Protein 1T00 (pdb70)

Foldseek 3Di:
DAQWADEAAAALVCCCVPAQPDPAWEKEWADEPPDPLSVVCPVLVGRCRGVQVVFYHYYYYHCVRHVCPCVVVPPDAPRKIFIDDNRDGPFIDGTHDDSVVVCVSCCVGRVD

B-factor: mean 21.23, std 9.16, range [5.96, 53.88]

Nearest PDB structures (foldseek):
  1t00-assembly1_A  TM=1.009E+00  e=1.764E-24  Streptomyces coelicolor A3(2)
  4pob-assembly1_B  TM=9.838E-01  e=4.371E-14  Mycobacteroides abscessus ATCC 19977
  2tir-assembly1_A  TM=9.722E-01  e=5.647E-14  Escherichia coli
  5hr3-assembly2_B  TM=9.745E-01  e=7.776E-14  Escherichia coli
  6ibl-assembly1_A  TM=9.576E-01  e=1.297E-13  Escherichia coli K-12

Radius of gyration: 12.7 Å; Cα contacts (8 Å, |Δi|>4): 219; chains: 1; bounding box: 24×30×31 Å

Organism: Streptomyces coelicolor (strain ATCC BAA-471 / A3(2) / M145) (NCBI:txid100226)

Secondary structure (DSSP, 8-state):
--SS---EEE-TTTHIIIIIT-SS-EEEEEE-TT-HHHHHHHHHHHHHHHHTTTT-EEEEEETTT-HHHHHHTT--SSSEEEEEETTEEEEEEES---HHHHHHHTHHHH--

InterPro domains:
  IPR005746 Thioredoxin [PIRSF000077] (5-105)
  IPR005746 Thioredoxin [TIGR01068] (9-106)
  IPR013766 Thioredoxin domain [PF00085] (6-105)
  IPR013766 Thioredoxin domain [PS51352] (1-109)
  IPR017937 Thioredoxin, conserved site [PS00194] (25-43)
  IPR036249 Thioredoxin-like superfamily [SSF52833] (3-108)

CATH classification: 3.40.30.10

Structure (mmCIF, N/CA/C/O backbone):
data_1T00
#
_entry.id   1T00
#
_cell.length_a   43.579
_cell.length_b   71.756
_cell.length_c   33.187
_cell.angle_alpha   90.00
_cell.angle_beta   90.00
_cell.angle_gamma   90.00
#
_symmetry.space_group_name_H-M   'P 21 21 2'
#
loop_
_entity.id
_entity.type
_entity.pdbx_description
1 polymer Thioredoxin
2 water water
#
loop_
_atom_site.group_PDB
_atom_site.id
_atom_site.type_symbol
_atom_site.label_atom_id
_atom_site.label_alt_id
_atom_site.label_comp_id
_atom_site.label_asym_id
_atom_site.label_entity_id
_atom_site.label_seq_id
_atom_site.pdbx_PDB_ins_code
_atom_site.Cartn_x
_atom_site.Cartn_y
_atom_site.Cartn_z
_atom_site.occupancy
_atom_site.B_iso_or_equiv
_atom_site.auth_seq_id
_atom_site.auth_comp_id
_atom_site.auth_asym_id
_atom_site.auth_atom_id
_atom_site.pdbx_PDB_model_num
ATOM 1 N N . SER A 1 1 ? 16.222 31.849 12.278 1.00 42.09 -1 SER A N 1
ATOM 2 C CA . SER A 1 1 ? 15.211 31.697 11.194 1.00 41.00 -1 SER A CA 1
ATOM 3 C C . SER A 1 1 ? 15.866 31.941 9.836 1.00 38.33 -1 SER A C 1
ATOM 4 O O . SER A 1 1 ? 16.866 32.650 9.724 1.00 37.84 -1 SER A O 1
ATOM 7 N N . HIS A 1 2 ? 15.344 31.272 8.818 1.00 34.63 0 HIS A N 1
ATOM 8 C CA . HIS A 1 2 ? 16.096 31.049 7.599 1.00 31.83 0 HIS A CA 1
ATOM 9 C C . HIS A 1 2 ? 15.242 31.366 6.402 1.00 30.75 0 HIS A C 1
ATOM 10 O O . HIS A 1 2 ? 14.012 31.366 6.494 1.00 32.55 0 HIS A O 1
ATOM 17 N N . MET A 1 3 ? 15.888 31.444 5.244 1.00 29.93 1 MET A N 1
ATOM 18 C CA . MET A 1 3 ? 15.195 31.745 4.002 1.00 30.72 1 MET A CA 1
ATOM 19 C C . MET A 1 3 ? 14.727 30.488 3.276 1.00 27.39 1 MET A C 1
ATOM 20 O O . MET A 1 3 ? 13.895 30.548 2.361 1.00 28.84 1 MET A O 1
ATOM 25 N N . ALA A 1 4 ? 15.294 29.351 3.642 1.00 22.05 2 ALA A N 1
ATOM 26 C CA . ALA A 1 4 ? 14.763 28.106 3.144 1.00 20.77 2 ALA A CA 1
ATOM 27 C C . ALA A 1 4 ? 14.304 27.285 4.325 1.00 17.35 2 ALA A C 1
ATOM 28 O O . ALA A 1 4 ? 14.796 27.442 5.466 1.00 20.05 2 ALA A O 1
ATOM 30 N N . GLY A 1 5 ? 13.326 26.434 4.059 1.00 15.36 3 GLY A N 1
ATOM 31 C CA . GLY A 1 5 ? 12.905 25.425 5.002 1.00 14.52 3 GLY A CA 1
ATOM 32 C C . GLY A 1 5 ? 13.507 24.076 4.660 1.00 14.64 3 GLY A C 1
ATOM 33 O O . GLY A 1 5 ? 13.979 23.844 3.547 1.00 15.86 3 GLY A O 1
ATOM 34 N N . THR A 1 6 ? 13.458 23.163 5.600 1.00 13.97 4 THR A N 1
ATOM 35 C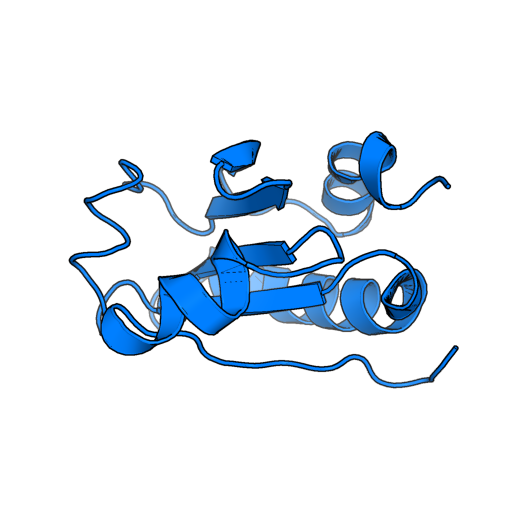 CA . THR A 1 6 ? 13.944 21.825 5.337 1.00 15.09 4 THR A CA 1
ATOM 36 C C . THR A 1 6 ? 12.852 20.988 4.679 1.00 14.00 4 THR A C 1
ATOM 37 O O . THR A 1 6 ? 11.652 21.200 4.902 1.00 14.45 4 THR A O 1
ATOM 41 N N . LEU A 1 7 ? 13.275 19.954 3.965 1.00 13.66 5 LEU A N 1
ATOM 42 C CA . LEU A 1 7 ? 12.319 18.970 3.447 1.00 11.99 5 LEU A CA 1
ATOM 43 C C . LEU A 1 7 ? 12.932 17.586 3.435 1.00 11.20 5 LEU A C 1
ATOM 44 O O . LEU A 1 7 ? 14.051 17.375 2.963 1.00 13.92 5 LEU A O 1
ATOM 49 N N . LYS A 1 8 ? 12.137 16.608 3.866 1.00 13.24 6 LYS A N 1
ATOM 50 C CA . LYS A 1 8 ? 12.506 15.199 3.903 1.00 12.46 6 LYS A CA 1
ATOM 51 C C . LYS A 1 8 ? 11.334 14.393 3.392 1.00 13.41 6 LYS A C 1
ATOM 52 O O . LYS A 1 8 ? 10.181 14.694 3.717 1.00 13.42 6 LYS A O 1
ATOM 58 N N . HIS A 1 9 ? 11.623 13.476 2.471 1.00 12.92 7 HIS A N 1
ATOM 59 C CA . HIS A 1 9 ? 10.667 12.489 1.986 1.00 12.82 7 HIS A CA 1
ATOM 60 C C . HIS A 1 9 ? 10.718 11.272 2.886 1.00 15.72 7 HIS A C 1
ATOM 61 O O . HIS A 1 9 ? 11.658 10.496 2.809 1.00 20.68 7 HIS A O 1
ATOM 68 N N . VAL A 1 10 ? 9.698 11.118 3.733 1.00 14.69 8 VAL A N 1
ATOM 69 C CA . VAL A 1 10 ? 9.647 10.045 4.732 1.00 14.83 8 VAL A CA 1
ATOM 70 C C . VAL A 1 10 ? 9.016 8.777 4.128 1.00 12.43 8 VAL A C 1
ATOM 71 O O . VAL A 1 10 ? 8.277 8.849 3.154 1.00 12.07 8 VAL A O 1
ATOM 75 N N . THR A 1 11 ? 9.353 7.612 4.669 1.00 14.73 9 THR A N 1
ATOM 76 C CA . THR A 1 11 ? 8.913 6.326 4.142 1.00 14.95 9 THR A CA 1
ATOM 77 C C . THR A 1 11 ? 8.217 5.521 5.249 1.00 15.18 9 THR A C 1
ATOM 78 O O . THR A 1 11 ? 8.314 5.866 6.426 1.00 16.33 9 THR A O 1
ATOM 82 N N . ASP A 1 12 ? 7.588 4.401 4.876 1.00 16.75 10 ASP A N 1
ATOM 83 C CA . ASP A 1 12 ? 7.057 3.479 5.902 1.00 17.51 10 ASP A CA 1
ATOM 84 C C . ASP A 1 12 ? 8.130 3.131 6.929 1.00 17.47 10 ASP A C 1
ATOM 85 O O . ASP A 1 12 ? 7.861 3.126 8.138 1.00 19.71 10 ASP A O 1
ATOM 90 N N . ASP A 1 13 ? 9.360 2.930 6.440 1.00 20.26 11 ASP A N 1
ATOM 91 C CA . ASP A 1 13 ? 10.491 2.514 7.277 1.00 21.43 11 ASP A CA 1
ATOM 92 C C . ASP A 1 13 ? 11.027 3.624 8.199 1.00 21.68 11 ASP A C 1
ATOM 93 O O . ASP A 1 13 ? 11.437 3.356 9.341 1.00 19.67 11 ASP A O 1
ATOM 98 N N . SER A 1 14 ? 10.966 4.878 7.755 1.00 17.53 12 SER A N 1
ATOM 99 C CA . SER A 1 14 ? 11.560 5.992 8.499 1.00 17.96 12 SER A CA 1
ATOM 100 C C . SER A 1 14 ? 10.547 6.784 9.354 1.00 16.45 12 SER A C 1
ATOM 101 O O . SER A 1 14 ? 10.922 7.695 10.104 1.00 16.45 12 SER A O 1
ATOM 104 N N . PHE A 1 15 ? 9.270 6.421 9.232 1.00 15.52 13 PHE A N 1
ATOM 105 C CA . PHE A 1 15 ? 8.189 7.248 9.778 1.00 14.82 13 PHE A CA 1
ATOM 106 C C . PHE A 1 15 ? 8.276 7.384 11.299 1.00 16.30 13 PHE A C 1
ATOM 107 O O . PHE A 1 15 ? 8.166 8.484 11.827 1.00 16.68 13 PHE A O 1
ATOM 115 N N . GLU A 1 16 ? 8.585 6.291 11.991 1.00 17.13 14 GLU A N 1
ATOM 116 C CA . GLU A 1 16 ? 8.712 6.395 13.465 1.00 19.42 14 GLU A CA 1
ATOM 117 C C . GLU A 1 16 ? 9.796 7.393 13.885 1.00 19.07 14 GLU A C 1
ATOM 118 O O . GLU A 1 16 ? 9.552 8.250 14.711 1.00 19.67 14 GLU A O 1
ATOM 124 N N . GLN A 1 17 ? 11.001 7.267 13.344 1.00 18.05 15 GLN A N 1
ATOM 125 C CA . GLN A 1 17 ? 12.095 8.127 13.770 1.00 20.31 15 GLN A CA 1
ATOM 126 C C . GLN A 1 17 ? 11.910 9.562 13.325 1.00 19.04 15 GLN A C 1
ATOM 127 O O . GLN A 1 17 ? 12.195 10.484 14.063 1.00 23.32 15 GLN A O 1
ATOM 133 N N . ASP A 1 18 ? 11.487 9.750 12.068 1.00 14.99 16 ASP A N 1
ATOM 134 C CA . ASP A 1 18 ? 11.378 11.067 11.489 1.00 15.76 16 ASP A CA 1
ATOM 135 C C . ASP A 1 18 ? 10.180 11.850 12.011 1.00 17.98 16 ASP A C 1
ATOM 136 O O . ASP A 1 18 ? 10.264 13.060 12.162 1.00 19.80 16 ASP A O 1
ATOM 141 N N . VAL A 1 19 ? 9.050 11.173 12.215 1.00 16.23 17 VAL A N 1
ATOM 142 C CA . VAL A 1 19 ? 7.795 11.851 12.489 1.00 14.49 17 VAL A CA 1
ATOM 143 C C . VAL A 1 19 ? 7.328 11.562 13.918 1.00 16.51 17 VAL A C 1
ATOM 144 O O . VAL A 1 19 ? 7.083 12.492 14.667 1.00 16.41 17 VAL A O 1
ATOM 148 N N . LEU A 1 20 ? 7.224 10.295 14.276 1.00 16.06 18 LEU A N 1
ATOM 149 C CA . LEU A 1 20 ? 6.531 9.967 15.510 1.00 18.27 18 LEU A CA 1
ATOM 150 C C . LEU A 1 20 ? 7.377 10.350 16.736 1.00 19.38 18 LEU A C 1
ATOM 151 O O . LEU A 1 20 ? 6.818 10.679 17.798 1.00 22.41 18 LEU A O 1
ATOM 156 N N . LYS A 1 21 ? 8.704 10.423 16.569 1.00 21.33 19 LYS A N 1
ATOM 157 C CA . LYS A 1 21 ? 9.601 10.831 17.668 1.00 20.90 19 LYS A CA 1
ATOM 158 C C . LYS A 1 21 ? 10.158 12.270 17.602 1.00 22.46 19 LYS A C 1
ATOM 159 O O . LYS A 1 21 ? 11.027 12.653 18.387 1.00 25.32 19 LYS A O 1
ATOM 165 N N . ASN A 1 22 ? 9.627 13.093 16.722 1.00 21.03 20 ASN A N 1
ATOM 166 C CA . ASN A 1 22 ? 10.146 14.436 16.558 1.00 22.36 20 ASN A CA 1
ATOM 167 C C . ASN A 1 22 ? 9.799 15.352 17.741 1.00 21.99 20 ASN A C 1
ATOM 168 O O . ASN A 1 22 ? 8.720 15.240 18.302 1.00 23.98 20 ASN A O 1
ATOM 173 N N . ASP A 1 23 ? 10.701 16.281 18.069 1.00 22.51 21 ASP A N 1
ATOM 174 C CA . ASP A 1 23 ? 10.421 17.312 19.069 1.00 22.31 21 ASP A CA 1
ATOM 175 C C . ASP A 1 23 ? 9.362 18.300 18.562 1.00 21.83 21 ASP A C 1
ATOM 176 O O . ASP A 1 23 ? 8.369 18.563 19.236 1.00 24.35 21 ASP A O 1
ATOM 181 N N . LYS A 1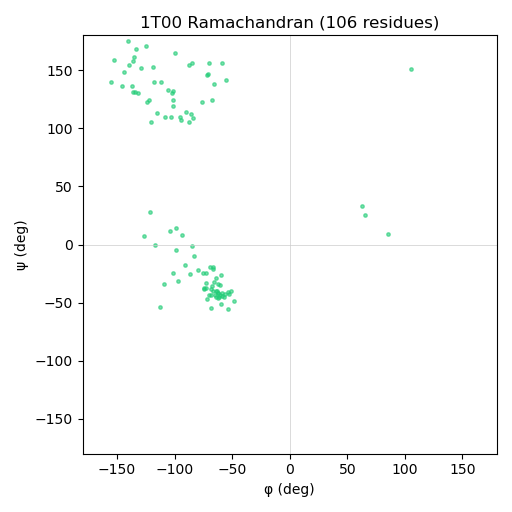 24 ? 9.609 18.886 17.401 1.00 22.11 22 LYS A N 1
ATOM 182 C CA . LYS A 1 24 ? 8.670 19.833 16.812 1.00 21.21 22 LYS A CA 1
ATOM 183 C C . LYS A 1 24 ? 7.428 19.060 16.343 1.00 19.33 22 LYS A C 1
ATOM 184 O O . LYS A 1 24 ? 7.500 17.868 15.985 1.00 18.76 22 LYS A O 1
ATOM 190 N N . PRO A 1 25 ? 6.306 19.755 16.237 1.00 18.72 23 PRO A N 1
ATOM 191 C CA . PRO A 1 25 ? 5.207 19.290 15.365 1.00 17.49 23 PRO A CA 1
ATOM 192 C C . PRO A 1 25 ? 5.709 19.068 13.935 1.00 17.69 23 PRO A C 1
ATOM 193 O O . PRO A 1 25 ? 6.542 19.843 13.435 1.00 16.07 23 PRO A O 1
ATOM 197 N N . VAL A 1 26 ? 5.201 18.010 13.298 1.00 15.01 24 VAL A N 1
ATOM 198 C CA . VAL A 1 26 ? 5.628 17.638 11.941 1.00 14.16 24 VAL A CA 1
ATOM 199 C C . VAL A 1 26 ? 4.368 17.605 11.117 1.00 13.82 24 VAL A C 1
ATOM 200 O O . VAL A 1 26 ? 3.433 16.825 11.397 1.00 14.23 24 VAL A O 1
ATOM 204 N N . LEU A 1 27 ? 4.382 18.417 10.067 1.00 12.24 25 LEU A N 1
ATOM 205 C CA . LEU A 1 27 ? 3.355 18.393 9.036 1.00 11.68 25 LEU A CA 1
ATOM 206 C C . LEU A 1 27 ? 3.771 17.418 7.954 1.00 14.34 25 LEU A C 1
ATOM 207 O O . LEU A 1 27 ? 4.775 17.624 7.322 1.00 13.68 25 LEU A O 1
ATOM 212 N N . VAL A 1 28 ? 3.005 16.336 7.821 1.00 12.61 26 VAL A N 1
ATOM 213 C CA . VAL A 1 28 ? 3.233 15.302 6.856 1.00 12.01 26 VAL A CA 1
ATOM 214 C C . VAL A 1 28 ? 2.251 15.563 5.733 1.00 11.70 26 VAL A C 1
ATOM 215 O O . VAL A 1 28 ? 1.047 15.493 5.912 1.00 13.52 26 VAL A O 1
ATOM 219 N N . ASP A 1 29 ? 2.783 15.792 4.552 1.00 10.42 27 ASP A N 1
ATOM 220 C CA . ASP A 1 29 ? 2.001 15.976 3.324 1.00 11.09 27 ASP A CA 1
ATOM 221 C C . ASP A 1 29 ? 1.914 14.618 2.627 1.00 11.13 27 ASP A C 1
ATOM 222 O O . ASP A 1 29 ? 2.900 14.146 2.063 1.00 11.39 27 ASP A O 1
ATOM 227 N N . PHE A 1 30 ? 0.738 14.008 2.679 1.00 11.14 28 PHE A N 1
ATOM 228 C CA . PHE A 1 30 ? 0.443 12.767 1.998 1.00 11.24 28 PHE A CA 1
ATOM 229 C C . PHE A 1 30 ? 0.006 13.121 0.588 1.00 10.55 28 PHE A C 1
ATOM 230 O O . PHE A 1 30 ? -0.946 13.920 0.408 1.00 10.69 28 PHE A O 1
ATOM 238 N N . TRP A 1 31 ? 0.830 12.747 -0.385 1.00 11.27 29 TRP A N 1
ATOM 239 C CA . TRP A 1 31 ? 0.723 13.234 -1.754 1.00 13.47 29 TRP A CA 1
ATOM 240 C C . TRP A 1 31 ? 1.001 12.145 -2.785 1.00 12.13 29 TRP A C 1
ATOM 241 O O . TRP A 1 31 ? 1.474 11.047 -2.476 1.00 12.92 29 TRP A O 1
ATOM 252 N N . ALA A 1 32 ? 0.821 12.523 -4.037 1.00 13.91 30 ALA A N 1
ATOM 253 C CA . ALA A 1 32 ? 1.263 11.718 -5.176 1.00 15.51 30 ALA A CA 1
ATOM 254 C C . ALA A 1 32 ? 1.534 12.611 -6.344 1.00 15.23 30 ALA A C 1
ATOM 255 O O . ALA A 1 32 ? 0.940 13.660 -6.496 1.00 17.54 30 ALA A O 1
ATOM 257 N N . ALA A 1 33 ? 2.337 12.121 -7.283 1.00 17.27 31 ALA A N 1
ATOM 258 C CA . ALA A 1 33 ? 2.872 12.998 -8.271 1.00 17.20 31 ALA A CA 1
ATOM 259 C C . ALA A 1 33 ? 1.853 13.298 -9.377 1.00 17.55 31 ALA A C 1
ATOM 260 O O . ALA A 1 33 ? 1.898 14.388 -9.943 1.00 19.28 31 ALA A O 1
ATOM 262 N N . TRP A 1 34 ? 0.871 12.409 -9.525 1.00 17.82 32 TRP A N 1
ATOM 263 C CA . TRP A 1 34 ? -0.242 12.554 -10.499 1.00 18.15 32 TRP A CA 1
ATOM 264 C C . TRP A 1 34 ? -1.411 13.398 -10.002 1.00 21.00 32 TRP A C 1
ATOM 265 O O . TRP A 1 34 ? -2.368 13.623 -10.716 1.00 22.14 32 TRP A O 1
ATOM 276 N N . CYS A 1 35 ? -1.318 13.879 -8.773 1.00 17.19 33 CYS A N 1
ATOM 277 C CA . CYS A 1 35 ? -2.391 14.643 -8.159 1.00 16.85 33 CYS A CA 1
ATOM 278 C C . CYS A 1 35 ? -2.153 16.144 -8.339 1.00 16.16 33 CYS A C 1
ATOM 279 O O . CYS A 1 35 ? -1.227 16.718 -7.788 1.00 16.49 33 CYS A O 1
ATOM 282 N N . GLY A 1 36 ? -2.962 16.772 -9.175 1.00 15.81 34 GLY A N 1
ATOM 283 C CA . GLY A 1 36 ? -2.843 18.169 -9.452 1.00 14.78 34 GLY A CA 1
ATOM 284 C C . GLY A 1 36 ? -3.012 19.052 -8.238 1.00 14.38 34 GLY A C 1
ATOM 285 O O . GLY A 1 36 ? -2.222 19.962 -8.037 1.00 17.00 34 GLY A O 1
ATOM 286 N N . PRO A 1 37 ? -3.999 18.763 -7.384 1.00 14.78 35 PRO A N 1
ATOM 287 C CA . PRO A 1 37 ? -4.124 19.530 -6.142 1.00 13.53 35 PRO A CA 1
ATOM 288 C C . PRO A 1 37 ? -2.888 19.413 -5.232 1.00 13.03 35 PRO A C 1
ATOM 289 O O . PRO A 1 37 ? -2.490 20.413 -4.655 1.00 15.00 35 PRO A O 1
ATOM 293 N N . CYS A 1 38 ? -2.226 18.252 -5.193 1.00 14.41 36 CYS A N 1
ATOM 294 C CA . CYS A 1 38 ? -0.951 18.166 -4.431 1.00 14.69 36 CYS A CA 1
ATOM 295 C C . CYS A 1 38 ? 0.106 19.127 -5.012 1.00 14.81 36 CYS A C 1
ATOM 296 O O . CYS A 1 38 ? 0.895 19.724 -4.294 1.00 16.76 36 CYS A O 1
ATOM 299 N N . ARG A 1 39 ? 0.221 19.136 -6.332 1.00 17.25 37 ARG A N 1
ATOM 300 C CA . ARG A 1 39 ? 1.186 20.005 -7.008 1.00 15.55 37 ARG A CA 1
ATOM 301 C C . ARG A 1 39 ? 0.899 21.443 -6.655 1.00 17.28 37 ARG A C 1
ATOM 302 O O . ARG A 1 39 ? 1.818 22.232 -6.402 1.00 20.41 37 ARG A O 1
ATOM 310 N N . GLN A 1 40 ? -0.385 21.779 -6.639 1.00 15.38 38 GLN A N 1
ATOM 311 C CA . GLN A 1 40 ? -0.824 23.164 -6.369 1.00 17.43 38 GLN A CA 1
ATOM 312 C C . GLN A 1 40 ? -0.291 23.688 -5.032 1.00 16.74 38 GLN A C 1
ATOM 313 O O . GLN A 1 40 ? 0.039 24.872 -4.921 1.00 18.52 38 GLN A O 1
ATOM 319 N N . ILE A 1 41 ? -0.335 22.862 -3.987 1.00 13.63 39 ILE A N 1
ATOM 320 C CA . ILE A 1 41 ? 0.024 23.304 -2.626 1.00 14.29 39 ILE A CA 1
ATOM 321 C C . ILE A 1 41 ? 1.509 23.269 -2.370 1.00 14.45 39 ILE A C 1
ATOM 322 O O . ILE A 1 41 ? 1.962 23.803 -1.377 1.00 16.55 39 ILE A O 1
ATOM 327 N N . ALA A 1 42 ? 2.279 22.675 -3.279 1.00 15.57 40 ALA A N 1
ATOM 328 C CA . ALA A 1 42 ? 3.689 22.440 -2.954 1.00 14.60 40 ALA A CA 1
ATOM 329 C C . ALA A 1 42 ? 4.428 23.771 -2.724 1.00 12.73 40 ALA A C 1
ATOM 330 O O . ALA A 1 42 ? 5.183 23.863 -1.768 1.00 14.00 40 ALA A O 1
ATOM 332 N N . PRO A 1 43 ? 4.208 24.818 -3.522 1.00 14.76 41 PRO A N 1
ATOM 333 C CA . PRO A 1 43 ? 4.864 26.093 -3.187 1.00 15.79 41 PRO A CA 1
ATOM 334 C C . PRO A 1 43 ? 4.424 26.689 -1.819 1.00 15.06 41 PRO A C 1
ATOM 335 O O . PRO A 1 43 ? 5.219 27.352 -1.195 1.00 16.95 41 PRO A O 1
ATOM 339 N N . SER A 1 44 ? 3.161 26.500 -1.417 1.00 14.24 42 SER A N 1
ATOM 340 C CA . SER A 1 44 ? 2.666 26.971 -0.157 1.00 16.10 42 SER A CA 1
ATOM 341 C C . SER A 1 44 ? 3.349 26.307 0.990 1.00 14.98 42 SER A C 1
ATOM 342 O O . SER A 1 44 ? 3.758 26.960 1.918 1.00 15.20 42 SER A O 1
ATOM 345 N N . LEU A 1 45 ? 3.509 24.978 0.907 1.00 14.66 43 LEU A N 1
ATOM 346 C CA . LEU A 1 45 ? 4.203 24.253 1.960 1.00 15.40 43 LEU A CA 1
ATOM 347 C C . LEU A 1 45 ? 5.674 24.686 2.049 1.00 13.11 43 LEU A C 1
ATOM 348 O O . LEU A 1 45 ? 6.233 24.776 3.127 1.00 15.02 43 LEU A O 1
ATOM 353 N N . GLU A 1 46 ? 6.292 24.887 0.894 1.00 13.25 44 GLU A N 1
ATOM 354 C CA . GLU A 1 46 ? 7.667 25.394 0.880 1.00 14.71 44 GLU A CA 1
ATOM 355 C C . GLU A 1 46 ? 7.801 26.739 1.624 1.00 12.23 44 GLU A C 1
ATOM 356 O O . GLU A 1 46 ? 8.715 26.946 2.435 1.00 13.19 44 GLU A O 1
ATOM 362 N N . ALA A 1 47 ? 6.864 27.638 1.354 1.00 14.63 45 ALA A N 1
ATOM 363 C CA . ALA A 1 47 ? 6.888 28.971 1.949 1.00 13.87 45 ALA A CA 1
ATOM 364 C C . ALA A 1 47 ? 6.616 28.856 3.428 1.00 13.52 45 ALA A C 1
ATOM 365 O O . ALA A 1 47 ? 7.287 29.457 4.255 1.00 16.74 45 ALA A O 1
ATOM 367 N N . ILE A 1 48 ? 5.643 28.042 3.784 1.00 14.19 46 ILE A N 1
ATOM 368 C CA . ILE A 1 48 ? 5.360 27.822 5.198 1.00 12.98 46 ILE A CA 1
ATOM 369 C C . ILE A 1 48 ? 6.554 27.259 5.967 1.00 16.37 46 ILE A C 1
ATOM 370 O O . ILE A 1 48 ? 6.818 27.609 7.107 1.00 17.25 46 ILE A O 1
ATOM 375 N N . ALA A 1 49 ? 7.237 26.272 5.398 1.00 14.73 47 ALA A N 1
ATOM 376 C CA . ALA A 1 49 ? 8.331 25.641 6.123 1.00 14.45 47 ALA A CA 1
ATOM 377 C C . ALA A 1 49 ? 9.510 26.608 6.358 1.00 15.25 47 ALA A C 1
ATOM 378 O O . ALA A 1 49 ? 10.194 26.511 7.347 1.00 16.82 47 ALA A O 1
ATOM 380 N N . ALA A 1 50 ? 9.712 27.512 5.430 1.00 15.65 48 ALA A N 1
ATOM 381 C CA . ALA A 1 50 ? 10.749 28.538 5.576 1.00 16.72 48 ALA A CA 1
ATOM 382 C C . ALA A 1 50 ? 10.328 29.564 6.626 1.00 17.28 48 ALA A C 1
ATOM 383 O O . ALA A 1 50 ? 11.131 29.949 7.496 1.00 22.00 48 ALA A O 1
ATOM 385 N N . GLU A 1 51 ? 9.083 30.023 6.526 1.00 18.65 49 GLU A N 1
ATOM 386 C CA . GLU A 1 51 ? 8.578 31.119 7.327 1.00 19.40 49 GLU A CA 1
ATOM 387 C C . GLU A 1 51 ? 8.476 30.699 8.783 1.00 18.74 49 GLU A C 1
ATOM 388 O O . GLU A 1 51 ? 8.770 31.489 9.674 1.00 23.44 49 GLU A O 1
ATOM 394 N N . TYR A 1 52 ? 8.070 29.449 9.023 1.00 16.29 50 TYR A N 1
ATOM 395 C CA . TYR A 1 52 ? 7.730 28.973 10.368 1.00 16.75 50 TYR A CA 1
ATOM 396 C C . TYR A 1 52 ? 8.575 27.793 10.786 1.00 17.44 50 TYR A C 1
ATOM 397 O O . TYR A 1 52 ? 8.165 26.973 11.590 1.00 17.25 50 TYR A O 1
ATOM 406 N N . GLY A 1 53 ? 9.789 27.708 10.253 1.00 16.87 51 GLY A N 1
ATOM 407 C CA . GLY A 1 53 ? 10.609 26.535 10.472 1.00 19.05 51 GLY A CA 1
ATOM 408 C C . GLY A 1 53 ? 11.098 26.400 11.900 1.00 20.22 51 GLY A C 1
ATOM 409 O O . GLY A 1 53 ? 11.551 25.340 12.297 1.00 20.42 51 GLY A O 1
ATOM 410 N N . ASP A 1 54 ? 11.080 27.502 12.645 1.00 20.68 52 ASP A N 1
ATOM 411 C CA . ASP A 1 54 ? 11.377 27.437 14.081 1.00 20.59 52 ASP A CA 1
ATOM 412 C C . ASP A 1 54 ? 10.318 26.663 14.855 1.00 22.67 52 ASP A C 1
ATOM 413 O O . ASP A 1 54 ? 10.572 26.240 15.968 1.00 26.25 52 ASP A O 1
ATOM 418 N N . LYS A 1 55 ? 9.120 26.531 14.287 1.00 21.94 53 LYS A N 1
ATOM 419 C CA . LYS A 1 55 ? 7.964 26.019 15.008 1.00 21.90 53 LYS A CA 1
ATOM 420 C C . LYS A 1 55 ? 7.554 24.615 14.549 1.00 22.40 53 LYS A C 1
ATOM 421 O O . LYS A 1 55 ? 6.921 23.881 15.309 1.00 23.66 53 LYS A O 1
ATOM 427 N N . ILE A 1 56 ? 7.734 24.354 13.257 1.00 18.44 54 ILE A N 1
ATOM 428 C CA . ILE A 1 56 ? 7.163 23.175 12.595 1.00 17.46 54 ILE A CA 1
ATOM 429 C C . ILE A 1 56 ? 8.124 22.644 11.539 1.00 16.49 54 ILE A C 1
ATOM 430 O O . ILE A 1 56 ? 8.897 23.402 10.942 1.00 18.09 54 ILE A O 1
ATOM 435 N N . GLU A 1 57 ? 8.093 21.330 11.329 1.00 13.58 55 GLU A N 1
ATOM 436 C CA . GLU A 1 57 ? 8.830 20.711 10.242 1.00 15.13 55 GLU A CA 1
ATOM 437 C C . GLU A 1 57 ? 7.825 20.161 9.216 1.00 13.32 55 GLU A C 1
ATOM 438 O O . GLU A 1 57 ? 6.838 19.533 9.616 1.00 14.88 55 GLU A O 1
ATOM 449 N N . ILE A 1 58 ? 8.142 20.314 7.921 1.00 13.33 56 ILE A N 1
ATOM 450 C CA . ILE A 1 58 ? 7.355 19.765 6.819 1.00 13.50 56 ILE A CA 1
ATOM 451 C C . ILE A 1 58 ? 8.127 18.571 6.272 1.00 12.22 56 ILE A C 1
ATOM 452 O O . ILE A 1 58 ? 9.307 18.690 5.904 1.00 11.57 56 ILE A O 1
ATOM 457 N N . VAL A 1 59 ? 7.414 17.473 6.066 1.00 12.55 57 VAL A N 1
ATOM 458 C CA . VAL A 1 59 ? 7.920 16.298 5.373 1.00 12.74 57 VAL A CA 1
ATOM 459 C C . VAL A 1 59 ? 6.851 15.785 4.373 1.00 10.89 57 VAL A C 1
ATOM 460 O O . VAL A 1 59 ? 5.679 16.189 4.426 1.00 11.67 57 VAL A O 1
ATOM 464 N N . LYS A 1 60 ? 7.268 14.982 3.396 1.00 11.00 58 LYS A N 1
ATOM 465 C CA . LYS A 1 60 ? 6.338 14.430 2.453 1.00 10.23 58 LYS A CA 1
ATOM 466 C C . LYS A 1 60 ? 6.310 12.891 2.520 1.00 10.21 58 LYS A C 1
ATOM 467 O O . LYS A 1 60 ? 7.358 12.245 2.576 1.00 10.69 58 LYS A O 1
ATOM 473 N N . LEU A 1 61 ? 5.097 12.337 2.413 1.00 9.35 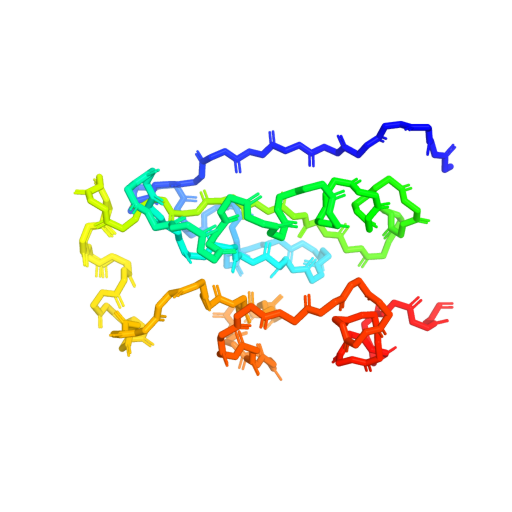59 LEU A N 1
ATOM 474 C CA . LEU A 1 61 ? 4.873 10.892 2.378 1.00 11.00 59 LEU A CA 1
ATOM 475 C C . LEU A 1 61 ? 4.181 10.583 1.046 1.00 11.09 59 LEU A C 1
ATOM 476 O O . LEU A 1 61 ? 3.000 10.909 0.819 1.00 10.51 59 LEU A O 1
ATOM 481 N N . ASN A 1 62 ? 4.925 10.017 0.108 1.00 12.46 60 ASN A N 1
ATOM 482 C CA . ASN A 1 62 ? 4.319 9.686 -1.158 1.00 12.38 60 ASN A CA 1
ATOM 483 C C . ASN A 1 62 ? 3.479 8.440 -0.980 1.00 14.27 60 ASN A C 1
ATOM 484 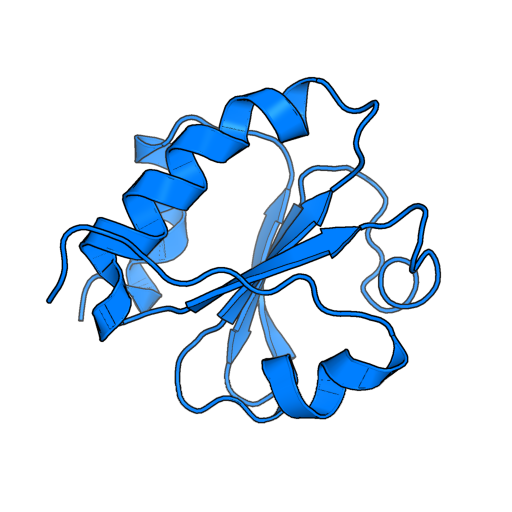O O . ASN A 1 62 ? 3.999 7.404 -0.583 1.00 12.74 60 ASN A O 1
ATOM 489 N N . ILE A 1 63 ? 2.184 8.513 -1.287 1.00 14.81 61 ILE A N 1
ATOM 490 C CA . ILE A 1 63 ? 1.289 7.386 -1.059 1.00 18.06 61 ILE A CA 1
ATOM 491 C C . ILE A 1 63 ? 1.442 6.228 -2.074 1.00 20.53 61 ILE A C 1
ATOM 492 O O . ILE A 1 63 ? 1.088 5.099 -1.712 1.00 25.74 61 ILE A O 1
ATOM 497 N N . ASP A 1 64 ? 1.947 6.501 -3.290 1.00 20.54 62 ASP A N 1
ATOM 498 C CA . ASP A 1 64 ? 2.236 5.422 -4.284 1.00 20.09 62 ASP A CA 1
ATOM 499 C C . ASP A 1 64 ? 3.385 4.578 -3.735 1.00 20.19 62 ASP A C 1
ATOM 500 O O . ASP A 1 64 ? 3.362 3.357 -3.819 1.00 22.98 62 ASP A O 1
ATOM 505 N N . GLU A 1 65 ? 4.372 5.224 -3.122 1.00 18.83 63 GLU A N 1
ATOM 506 C CA . GLU A 1 65 ? 5.601 4.550 -2.669 1.00 18.64 63 GLU A CA 1
ATOM 507 C C . GLU A 1 65 ? 5.482 3.943 -1.260 1.00 18.99 63 GLU A C 1
ATOM 508 O O . GLU A 1 65 ? 6.251 3.040 -0.860 1.00 19.98 63 GLU A O 1
ATOM 514 N N . ASN A 1 66 ? 4.579 4.520 -0.466 1.00 16.37 64 ASN A N 1
ATOM 515 C CA A ASN A 1 66 ? 4.203 4.011 0.810 0.30 11.13 64 ASN A CA 1
ATOM 516 C CA B ASN A 1 66 ? 4.473 4.198 0.969 0.70 16.54 64 ASN A CA 1
ATOM 517 C C A ASN A 1 66 ? 2.685 4.025 0.839 0.30 8.10 64 ASN A C 1
ATOM 518 C C B ASN A 1 66 ? 3.089 3.829 1.552 0.70 19.67 64 ASN A C 1
ATOM 519 O O A ASN A 1 66 ? 2.066 4.789 1.587 0.30 6.76 64 ASN A O 1
ATOM 520 O O B ASN A 1 66 ? 2.538 4.537 2.405 0.70 16.45 64 ASN A O 1
ATOM 529 N N A PRO A 1 67 ? 2.073 3.134 0.077 0.30 7.52 65 PRO A N 1
ATOM 530 N N B PRO A 1 67 ? 2.630 2.620 1.261 0.70 20.59 65 PRO A N 1
ATOM 531 C CA A PRO A 1 67 ? 0.645 2.917 0.207 0.30 7.73 65 PRO A CA 1
ATOM 532 C CA B PRO A 1 67 ? 1.225 2.266 1.495 0.70 21.51 65 PRO A CA 1
ATOM 533 C C A PRO A 1 67 ? 0.273 2.413 1.613 0.30 7.38 65 PRO A C 1
ATOM 534 C C B PRO A 1 67 ? 0.894 1.948 2.959 0.70 20.54 65 PRO A C 1
ATOM 535 O O A PRO A 1 67 ? -0.852 2.706 2.008 0.30 7.55 65 PRO A O 1
ATOM 536 O O B PRO A 1 67 ? -0.257 2.115 3.382 0.70 17.29 65 PRO A O 1
ATOM 543 N N A GLY A 1 68 ? 1.230 1.854 2.380 0.50 11.28 66 GLY A N 1
ATOM 544 N N B GLY A 1 68 ? 1.897 1.488 3.714 0.50 16.34 66 GLY A N 1
ATOM 545 C CA A GLY A 1 68 ? 0.993 1.354 3.735 0.50 12.82 66 GLY A CA 1
ATOM 546 C CA B GLY A 1 68 ? 1.684 1.071 5.092 0.50 16.27 66 GLY A CA 1
ATOM 547 C C A GLY A 1 68 ? 0.757 2.421 4.803 0.50 14.12 66 GLY A C 1
ATOM 548 C C B GLY A 1 68 ? 1.256 2.264 5.907 0.50 15.99 66 GLY A C 1
ATOM 549 O O A GLY A 1 68 ? -0.187 2.248 5.558 0.50 15.86 66 GLY A O 1
ATOM 550 O O B GLY A 1 68 ? 0.361 2.236 6.741 0.50 15.14 66 GLY A O 1
ATOM 551 N N A THR A 1 69 ? 1.618 3.460 4.920 0.50 17.86 67 THR A N 1
ATOM 552 N N B THR A 1 69 ? 1.867 3.380 5.555 0.50 17.06 67 THR A N 1
ATOM 553 C CA A THR A 1 69 ? 1.493 4.510 5.980 0.50 19.30 67 THR A CA 1
ATOM 554 C CA B THR A 1 69 ? 1.539 4.626 6.144 0.50 19.60 67 THR A CA 1
ATOM 555 C C . THR A 1 69 ? 0.212 5.283 5.696 1.00 15.26 67 THR A C 1
ATOM 556 O O . THR A 1 69 ? -0.525 5.689 6.568 1.00 17.32 67 THR A O 1
ATOM 560 N N . ALA A 1 70 ? -0.038 5.438 4.404 1.00 17.63 68 ALA A N 1
ATOM 561 C CA . ALA A 1 70 ? -1.297 6.001 3.946 1.00 18.06 68 ALA A CA 1
ATOM 562 C C . ALA A 1 70 ? -2.463 5.238 4.541 1.00 17.64 68 ALA A C 1
ATOM 563 O O . ALA A 1 70 ? -3.394 5.819 5.108 1.00 17.67 68 ALA A O 1
ATOM 565 N N . ALA A 1 71 ? -2.469 3.928 4.320 1.00 17.78 69 ALA A N 1
ATOM 566 C CA . ALA A 1 71 ? -3.596 3.133 4.735 1.00 18.43 69 ALA A CA 1
ATOM 567 C C . ALA A 1 71 ? -3.659 3.117 6.279 1.00 14.91 69 ALA A C 1
ATOM 568 O O . ALA A 1 71 ? -4.767 3.208 6.843 1.00 19.03 69 ALA A O 1
ATOM 570 N N . LYS A 1 72 ? -2.527 3.113 6.960 1.00 19.64 70 LYS A N 1
ATOM 571 C CA . LYS A 1 72 ? -2.505 3.223 8.428 1.00 16.54 70 LYS A CA 1
ATOM 5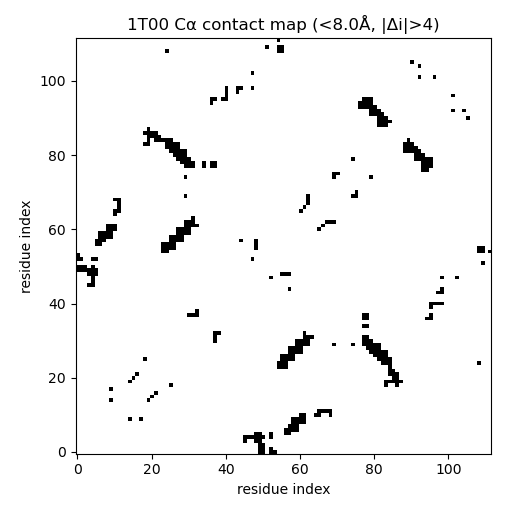72 C C . LYS A 1 72 ? -3.296 4.432 8.973 1.00 20.33 70 LYS A C 1
ATOM 573 O O . LYS A 1 72 ? -3.847 4.408 10.107 1.00 19.38 70 LYS A O 1
ATOM 579 N N . TYR A 1 73 ? -3.148 5.570 8.321 1.00 15.92 71 TYR A N 1
ATOM 580 C CA . TYR A 1 73 ? -3.809 6.783 8.809 1.00 16.49 71 TYR A CA 1
ATOM 581 C C . TYR A 1 73 ? -5.110 7.075 8.068 1.00 14.96 71 TYR A C 1
ATOM 582 O O . TYR A 1 73 ? -5.678 8.154 8.177 1.00 16.67 71 TYR A O 1
ATOM 591 N N . GLY A 1 74 ? -5.597 6.075 7.340 1.00 15.55 72 GLY A N 1
ATOM 592 C CA . GLY A 1 74 ? -6.867 6.153 6.639 1.00 14.70 72 GLY A CA 1
ATOM 593 C C . GLY A 1 74 ? -6.896 7.222 5.578 1.00 16.18 72 GLY A C 1
ATOM 594 O O . GLY A 1 74 ? -7.945 7.796 5.287 1.00 18.27 72 GLY A O 1
ATOM 595 N N . VAL A 1 75 ? -5.765 7.475 4.937 1.00 14.86 73 VAL A N 1
ATOM 596 C CA . VAL A 1 75 ? -5.700 8.557 3.954 1.00 16.37 73 VAL A CA 1
ATOM 597 C C . VAL A 1 75 ? -6.201 8.108 2.577 1.00 16.51 73 VAL A C 1
ATOM 598 O O . VAL A 1 75 ? -5.532 7.355 1.855 1.00 19.66 73 VAL A O 1
ATOM 602 N N . MET A 1 76 ? -7.375 8.608 2.205 1.00 15.43 74 MET A N 1
ATOM 603 C CA . MET A 1 76 ? -8.039 8.249 0.941 1.00 14.26 74 MET A CA 1
ATOM 604 C C . MET A 1 76 ? -8.433 9.439 0.078 1.00 15.32 74 MET A C 1
ATOM 605 O O . MET A 1 76 ? -9.017 9.256 -0.996 1.00 15.69 74 MET A O 1
ATOM 610 N N . SER A 1 77 ? -8.007 10.641 0.470 1.00 15.67 75 SER A N 1
ATOM 611 C CA . SER A 1 77 ? -8.102 11.850 -0.344 1.00 14.94 75 SER A CA 1
ATOM 612 C C . SER A 1 77 ? -6.766 12.543 -0.173 1.00 13.81 75 SER A C 1
ATOM 613 O O . SER A 1 77 ? -6.260 12.623 0.970 1.00 15.71 75 SER A O 1
ATOM 616 N N . ILE A 1 78 ? -6.208 13.033 -1.271 1.00 13.13 76 ILE A N 1
ATOM 617 C CA . ILE A 1 78 ? -4.946 13.773 -1.225 1.00 12.45 76 ILE A CA 1
ATOM 618 C C . ILE A 1 78 ? -5.078 15.106 -1.973 1.00 12.42 76 ILE A C 1
ATOM 619 O O . ILE A 1 78 ? -5.950 15.248 -2.846 1.00 12.17 76 ILE A O 1
ATOM 624 N N . PRO A 1 79 ? -4.297 16.121 -1.578 1.00 10.83 77 PRO A N 1
ATOM 625 C CA . PRO A 1 79 ? -3.357 16.035 -0.455 1.00 10.61 77 PRO A CA 1
ATOM 626 C C . PRO A 1 79 ? -4.063 15.984 0.898 1.00 10.31 77 PRO A C 1
ATOM 627 O O . PRO A 1 79 ? -5.114 16.582 1.069 1.00 12.94 77 PRO A O 1
ATOM 631 N N . THR A 1 80 ? -3.477 15.268 1.838 1.00 10.94 78 THR A N 1
ATOM 632 C CA . THR A 1 80 ? -3.870 15.332 3.235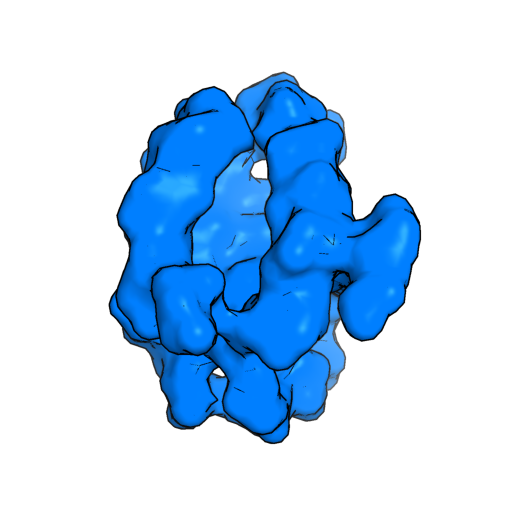 1.00 9.60 78 THR A CA 1
ATOM 633 C C . THR A 1 80 ? -2.636 15.747 4.039 1.00 10.70 78 THR A C 1
ATOM 634 O O . THR A 1 80 ? -1.533 15.205 3.848 1.00 12.30 78 THR A O 1
ATOM 638 N N . LEU A 1 81 ? -2.783 16.822 4.785 1.00 11.42 79 LEU A N 1
ATOM 639 C CA . LEU A 1 81 ? -1.720 17.279 5.677 1.00 10.71 79 LEU A CA 1
ATOM 640 C C . LEU A 1 81 ? -2.074 16.901 7.138 1.00 12.77 79 LEU A C 1
ATOM 641 O O . LEU A 1 81 ? -3.050 17.430 7.730 1.00 13.13 79 LEU A O 1
ATOM 646 N N . ASN A 1 82 ? -1.343 15.945 7.688 1.00 11.24 80 ASN A N 1
ATOM 647 C CA . ASN A 1 82 ? -1.501 15.593 9.114 1.00 12.40 80 ASN A CA 1
ATOM 648 C C . ASN A 1 82 ? -0.371 16.201 9.916 1.00 13.11 80 ASN A C 1
ATOM 649 O O . ASN A 1 82 ? 0.817 15.995 9.611 1.00 11.87 80 ASN A O 1
ATOM 654 N N . VAL A 1 83 ? -0.714 16.875 11.000 1.00 13.13 81 VAL A N 1
ATOM 655 C CA . VAL A 1 83 ? 0.306 17.365 11.873 1.00 13.40 81 VAL A CA 1
ATOM 656 C C . VAL A 1 83 ? 0.384 16.444 13.061 1.00 15.08 81 VAL A C 1
ATOM 657 O O . VAL A 1 83 ? -0.627 16.195 13.704 1.00 16.41 81 VAL A O 1
ATOM 661 N N . TYR A 1 84 ? 1.574 15.903 13.320 1.00 13.43 82 TYR A N 1
ATOM 662 C CA . TYR A 1 84 ? 1.828 14.967 14.397 1.00 17.86 82 TYR A CA 1
ATOM 663 C C . TYR A 1 84 ? 2.491 15.708 15.554 1.00 17.34 82 TYR A C 1
ATOM 664 O O . TYR A 1 84 ? 3.407 16.514 15.346 1.00 17.46 82 TYR A O 1
ATOM 673 N N . GLN A 1 85 ? 1.969 15.487 16.761 1.00 18.40 83 GLN A N 1
ATOM 674 C CA . GLN A 1 85 ? 2.655 15.884 17.980 1.00 21.69 83 GLN A CA 1
ATOM 675 C C . GLN A 1 85 ? 2.592 14.712 18.987 1.00 20.29 83 GLN A C 1
ATOM 676 O O . GLN A 1 85 ? 1.608 13.991 19.061 1.00 18.18 83 GLN A O 1
ATOM 682 N N . GLY A 1 86 ? 3.743 14.372 19.567 1.00 21.13 84 GLY A N 1
ATOM 683 C CA . GLY A 1 86 ? 3.787 13.317 20.561 1.00 21.99 84 GLY A CA 1
ATOM 684 C C . GLY A 1 86 ? 3.445 11.964 19.995 1.00 21.08 84 GLY A C 1
ATOM 685 O O . GLY A 1 86 ? 2.925 11.081 20.675 1.00 23.39 84 GLY A O 1
ATOM 686 N N . GLY A 1 87 ? 3.668 11.812 18.688 1.00 19.39 85 GLY A N 1
ATOM 687 C CA . GLY A 1 87 ? 3.496 10.552 17.995 1.00 20.12 85 GLY A CA 1
ATOM 688 C C . GLY A 1 87 ? 2.085 10.241 17.507 1.00 20.40 85 GLY A C 1
ATOM 689 O O . GLY A 1 87 ? 1.847 9.129 17.078 1.00 21.02 85 GLY A O 1
ATOM 690 N N . GLU A 1 88 ? 1.172 11.200 17.581 1.00 19.60 86 GLU A N 1
ATOM 691 C CA . GLU A 1 88 ? -0.205 11.000 17.080 1.00 19.50 86 GLU A CA 1
ATOM 692 C C . GLU A 1 88 ? -0.693 12.212 16.293 1.00 17.04 86 GLU A C 1
ATOM 693 O O . GLU A 1 88 ? -0.171 13.338 16.418 1.00 16.32 86 GLU A O 1
ATOM 699 N N . VAL A 1 89 ? -1.684 11.987 15.432 1.00 18.78 87 VAL A N 1
ATOM 700 C CA . VAL A 1 89 ? -2.222 13.105 14.676 1.00 18.90 87 VAL A CA 1
ATOM 701 C C . VAL A 1 89 ? -2.968 14.087 15.600 1.00 16.10 87 VAL A C 1
ATOM 702 O O . VAL A 1 89 ? -3.946 13.708 16.286 1.00 18.92 87 VAL A O 1
ATOM 706 N N . ALA A 1 90 ? -2.546 15.342 15.556 1.00 15.69 88 ALA A N 1
ATOM 707 C CA . ALA A 1 90 ? -3.150 16.444 16.329 1.00 17.34 88 ALA A CA 1
ATOM 708 C C . ALA A 1 90 ? -4.077 17.323 15.483 1.00 18.33 88 ALA A C 1
ATOM 709 O O . ALA A 1 90 ? -4.905 18.072 16.023 1.00 21.48 88 ALA A O 1
ATOM 711 N N . LYS A 1 91 ? -3.844 17.344 14.173 1.00 16.10 89 LYS A N 1
ATOM 712 C CA . LYS A 1 91 ? -4.620 18.186 13.267 1.00 17.88 89 LYS A CA 1
ATOM 713 C C . LYS A 1 91 ? -4.560 17.572 11.886 1.00 17.12 89 LYS A C 1
ATOM 714 O O . LYS A 1 91 ? -3.516 17.091 11.488 1.00 16.68 89 LYS A O 1
ATOM 720 N N . THR A 1 92 ? -5.670 17.583 11.150 1.00 16.50 90 THR A N 1
ATOM 721 C CA . THR A 1 92 ? -5.697 17.059 9.807 1.00 16.85 90 THR A CA 1
ATOM 722 C C . THR A 1 92 ? -6.381 18.060 8.871 1.00 17.03 90 THR A C 1
ATOM 723 O O . THR A 1 92 ? -7.355 18.710 9.251 1.00 20.08 90 THR A O 1
ATOM 727 N N . ILE A 1 93 ? -5.718 18.341 7.766 1.00 15.26 91 ILE A N 1
ATOM 728 C CA . ILE A 1 93 ? -6.216 19.196 6.710 1.00 15.76 91 ILE A CA 1
ATOM 729 C C . ILE A 1 93 ? -6.377 18.305 5.475 1.00 15.10 91 ILE A C 1
ATOM 730 O 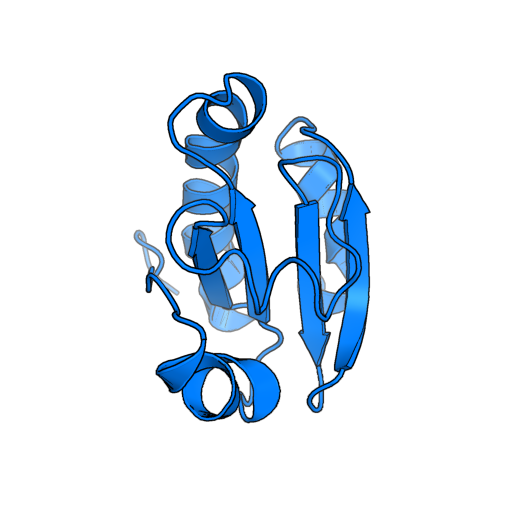O . ILE A 1 93 ? -5.376 17.844 4.906 1.00 12.32 91 ILE A O 1
ATOM 735 N N . VAL A 1 94 ? -7.635 18.097 5.054 1.00 14.13 92 VAL A N 1
ATOM 736 C CA . VAL A 1 94 ? -7.954 17.164 3.960 1.00 15.89 92 VAL A CA 1
ATOM 737 C C . VAL A 1 94 ? -8.353 17.954 2.739 1.00 16.82 92 VAL A C 1
ATOM 738 O O . VAL A 1 94 ? -9.392 18.623 2.714 1.00 16.36 92 VAL A O 1
ATOM 742 N N . GLY A 1 95 ? -7.479 17.931 1.758 1.00 15.87 93 GLY A N 1
ATOM 743 C CA . GLY A 1 95 ? -7.725 18.579 0.487 1.00 15.41 93 GLY A CA 1
ATOM 744 C C . GLY A 1 95 ? -6.903 19.859 0.382 1.00 13.93 93 GLY A C 1
ATOM 745 O O . GLY A 1 95 ? -6.437 20.421 1.375 1.00 14.50 93 GLY A O 1
ATOM 746 N N . ALA A 1 96 ? -6.563 20.196 -0.850 1.00 14.31 94 ALA A N 1
ATOM 747 C CA . ALA A 1 96 ? -5.757 21.362 -1.142 1.00 13.96 94 ALA A CA 1
ATOM 748 C C . ALA A 1 96 ? -6.483 22.654 -0.800 1.00 14.41 94 ALA A C 1
ATOM 749 O O . ALA A 1 96 ? -7.635 22.882 -1.232 1.00 14.94 94 ALA A O 1
ATOM 751 N N . LYS A 1 97 ? -5.738 23.578 -0.207 1.00 13.55 95 LYS A N 1
ATOM 752 C CA . LYS A 1 97 ? -6.252 24.871 0.242 1.00 15.97 95 LYS A CA 1
ATOM 753 C C . LYS A 1 97 ? -5.199 25.914 -0.086 1.00 15.68 95 LYS A C 1
ATOM 754 O O . LYS A 1 97 ? -4.020 25.617 -0.115 1.00 16.22 95 LYS A O 1
ATOM 760 N N . PRO A 1 98 ? -5.594 27.161 -0.257 1.00 16.45 96 PRO A N 1
ATOM 761 C CA . PRO A 1 98 ? -4.620 28.249 -0.400 1.00 17.26 96 PRO A CA 1
ATOM 762 C C . PRO A 1 98 ? -3.687 28.381 0.802 1.00 15.09 96 PRO A C 1
ATOM 763 O O . PRO A 1 98 ? -4.031 28.022 1.935 1.00 15.19 96 PRO A O 1
ATOM 767 N N . LYS A 1 99 ? -2.524 28.962 0.571 1.00 14.75 97 LYS A N 1
ATOM 768 C CA . LYS A 1 99 ? -1.561 29.141 1.653 1.00 15.20 97 LYS A CA 1
ATOM 769 C C . LYS A 1 99 ? -2.146 29.749 2.934 1.00 15.92 97 LYS A C 1
ATOM 770 O O . LYS A 1 99 ? -1.875 29.301 4.055 1.00 16.89 97 LYS A O 1
ATOM 776 N N . ALA A 1 100 ? -2.891 30.847 2.794 1.00 16.17 98 ALA A N 1
ATOM 777 C CA . ALA A 1 100 ? -3.417 31.531 3.948 1.00 17.45 98 ALA A CA 1
ATOM 778 C C . ALA A 1 100 ? -4.408 30.672 4.740 1.00 17.76 98 ALA A C 1
ATOM 779 O O . ALA A 1 100 ? -4.410 30.684 5.955 1.00 15.69 98 ALA A O 1
ATOM 781 N N . ALA A 1 101 ? -5.103 29.767 4.062 1.00 17.38 99 ALA A N 1
ATOM 782 C CA . ALA A 1 101 ? -6.016 28.851 4.720 1.00 15.03 99 ALA A CA 1
ATOM 783 C C . ALA A 1 101 ? -5.282 27.731 5.495 1.00 15.28 99 ALA A C 1
ATOM 784 O O . ALA A 1 101 ? -5.654 27.346 6.623 1.00 15.86 99 ALA A O 1
ATOM 786 N N . ILE A 1 102 ? -4.182 27.264 4.917 1.00 16.42 100 ILE A N 1
ATOM 787 C CA . ILE A 1 102 ? -3.355 26.260 5.593 1.00 15.21 100 ILE A CA 1
ATOM 788 C C . ILE A 1 102 ? -2.764 26.888 6.872 1.00 14.62 100 ILE A C 1
ATOM 789 O O . ILE A 1 102 ? -2.744 26.292 7.939 1.00 15.20 100 ILE A O 1
ATOM 794 N N . VAL A 1 103 ? -2.285 28.133 6.737 1.00 15.99 101 VAL A N 1
ATOM 795 C CA . VAL A 1 103 ? -1.641 28.822 7.855 1.00 16.23 101 VAL A CA 1
ATOM 796 C C . VAL A 1 103 ? -2.649 29.012 8.980 1.00 18.30 101 VAL A C 1
ATOM 797 O O . VAL A 1 103 ? -2.340 28.723 10.122 1.00 17.20 101 VAL A O 1
ATOM 801 N N . ARG A 1 104 ? -3.895 29.355 8.641 1.00 19.13 102 ARG A N 1
ATOM 802 C CA . ARG A 1 104 ? -4.937 29.429 9.683 1.00 19.66 102 ARG A CA 1
ATOM 803 C C . ARG A 1 104 ? -5.164 28.075 10.340 1.00 19.20 102 ARG A C 1
ATOM 804 O O . ARG A 1 104 ? -5.346 27.982 11.553 1.00 19.62 102 ARG A O 1
ATOM 812 N N . ASP A 1 105 ? -5.275 27.028 9.539 1.00 18.38 103 ASP A N 1
ATOM 813 C CA . ASP A 1 105 ? -5.440 25.671 10.088 1.00 19.25 103 ASP A CA 1
ATOM 814 C C . ASP A 1 105 ? -4.271 25.261 10.987 1.00 19.03 103 ASP A C 1
ATOM 815 O O . ASP A 1 105 ? -4.458 24.445 11.882 1.00 18.41 103 ASP A O 1
ATOM 820 N N . LEU A 1 106 ? -3.079 25.836 10.770 1.00 16.16 104 LEU A N 1
ATOM 821 C CA . LEU A 1 106 ? -1.901 25.509 11.578 1.00 18.24 104 LEU A CA 1
ATOM 822 C C . LEU A 1 106 ? -1.698 26.449 12.750 1.00 19.84 104 LEU A C 1
ATOM 823 O O . LEU A 1 106 ? -0.677 26.386 13.395 1.00 17.39 104 LEU A O 1
ATOM 828 N N . GLU A 1 107 ? -2.652 27.326 13.030 1.00 20.06 105 GLU A N 1
ATOM 829 C CA . GLU A 1 107 ? -2.449 28.388 14.013 1.00 26.12 105 GLU A CA 1
ATOM 830 C C . GLU A 1 107 ? -1.969 27.891 15.413 1.00 25.28 105 GLU A C 1
ATOM 831 O O . GLU A 1 107 ? -1.049 28.468 16.010 1.00 27.60 105 GLU A O 1
ATOM 837 N N . ASP A 1 108 ? -2.511 26.785 15.908 1.00 25.42 106 ASP A N 1
ATOM 838 C CA . ASP A 1 108 ? -2.127 26.312 17.235 1.00 26.35 106 ASP A CA 1
ATOM 839 C C . ASP A 1 108 ? -0.682 25.840 17.317 1.00 26.41 106 ASP A C 1
ATOM 840 O O . ASP A 1 108 ? -0.146 25.678 18.418 1.00 29.31 106 ASP A O 1
ATOM 845 N N . PHE A 1 109 ? -0.075 25.527 16.180 1.00 24.99 107 PHE A N 1
ATOM 846 C CA . PHE A 1 109 ? 1.300 25.064 16.175 1.00 22.75 107 PHE A CA 1
ATOM 847 C C . PHE A 1 109 ? 2.295 26.163 15.869 1.00 24.50 107 PHE A C 1
ATOM 848 O O . PHE A 1 109 ? 3.460 26.047 16.245 1.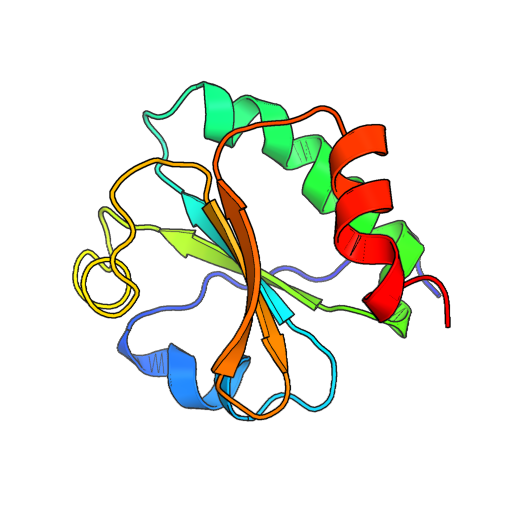00 27.06 107 PHE A O 1
ATOM 856 N N . ILE A 1 110 ? 1.899 27.146 15.067 1.00 26.15 108 ILE A N 1
ATOM 857 C CA . ILE A 1 110 ? 2.860 28.109 14.548 1.00 27.16 108 ILE A CA 1
ATOM 858 C C . ILE A 1 110 ? 2.633 29.542 14.997 1.00 32.48 108 ILE A C 1
ATOM 859 O O . ILE A 1 110 ? 3.462 30.411 14.704 1.00 32.63 108 ILE A O 1
ATOM 864 N N . ALA A 1 111 ? 1.596 29.766 15.802 1.00 36.63 109 ALA A N 1
ATOM 865 C CA . ALA A 1 111 ? 1.383 31.062 16.444 1.00 42.04 109 ALA A CA 1
ATOM 866 C C . ALA A 1 111 ? 2.388 31.296 17.575 1.00 45.08 109 ALA A C 1
ATOM 867 O O . ALA A 1 111 ? 2.860 32.423 17.771 1.00 47.03 109 ALA A O 1
ATOM 869 N N . ASP A 1 112 ? 2.718 30.235 18.313 1.00 48.39 110 ASP A N 1
ATOM 870 C CA . ASP A 1 112 ? 3.675 30.328 19.410 1.00 49.47 110 ASP A CA 1
ATOM 871 C C . ASP A 1 112 ? 4.978 31.018 19.017 1.00 50.48 110 ASP A C 1
ATOM 872 O O . ASP A 1 112 ? 5.236 32.167 19.393 1.00 49.68 110 ASP A O 1
#

Sequence (112 aa):
SHMAGTLKHVTDDSFEQDVLKNDKPVLVDFWAAWCGPCRQIAPSLEAIAAEYGDKIEIVKLNIDENNPPGGTTAAKYGVMSIPTLNVYQGGEVAKTIVGAKPKAAIVRDLEDFIAD

Solvent-accessible surface area: 6113 Å² total; per-residue (Å²): 129,143,195,78,31,106,90,84,112,3,56,72,142,32,9,91,112,26,4,40,120,38,148,65,15,0,0,0,3,0,56,0,62,161,10,21,65,5,142,139,4,31,85,18,1,126,30,0,7,18,92,59,27,94,53,2,42,4,2,34,0,14,31,81,137,11,85,39,10,6,76,140,55,52,16,183,62,28,0,5,2,6,0,2,88,79,22,127,60,59,83,74,2,88,24,41,75,101,65,63,13,1,32,162,36,0,106,139,18,13,75,88